Protein AF-A0A5B0W2L2-F1 (afdb_monomer_lite)

Foldseek 3Di:
DPPVVVLVVVLVQLLVLLVVQCVVPNPVRSDLVSSVVSGVDDSVRVCVNAVDSVSSVVSSVVVVVVVVVVD

pLDDT: mean 89.23, std 10.12, range [50.81, 96.88]

Secondary structure (DSSP, 8-state):
--HHHH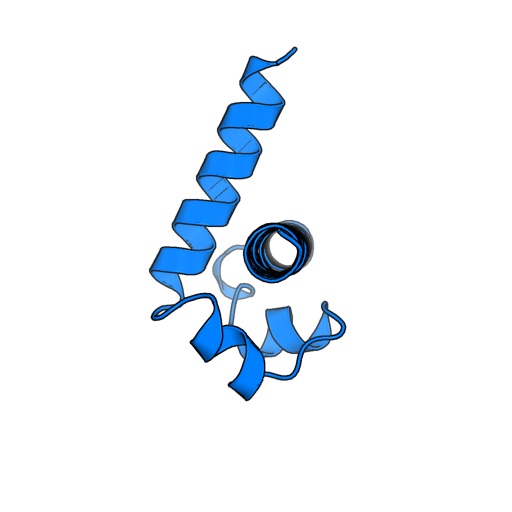HHHHHHHHHHHHHHHHHHHHHHH--HHHHHHHSS--HHHHTTT-SSHHHHHHHHHHHHHHHHHT-

Structure (mmCIF, N/CA/C/O backbone):
data_AF-A0A5B0W2L2-F1
#
_entry.id   AF-A0A5B0W2L2-F1
#
loop_
_atom_site.group_PDB
_atom_site.id
_atom_site.type_symbol
_atom_site.label_atom_id
_atom_site.label_alt_id
_atom_site.label_comp_id
_atom_site.label_asym_id
_atom_site.label_entity_id
_atom_site.label_seq_id
_atom_site.pdbx_PDB_ins_code
_atom_site.Cartn_x
_atom_site.Cartn_y
_atom_site.Cartn_z
_atom_site.occupancy
_atom_site.B_iso_or_equiv
_atom_site.auth_seq_id
_atom_site.auth_comp_id
_atom_site.auth_asym_id
_atom_site.auth_atom_id
_atom_site.pdbx_PDB_model_num
ATOM 1 N N . MET A 1 1 ? 21.350 -15.778 -3.068 1.00 52.97 1 M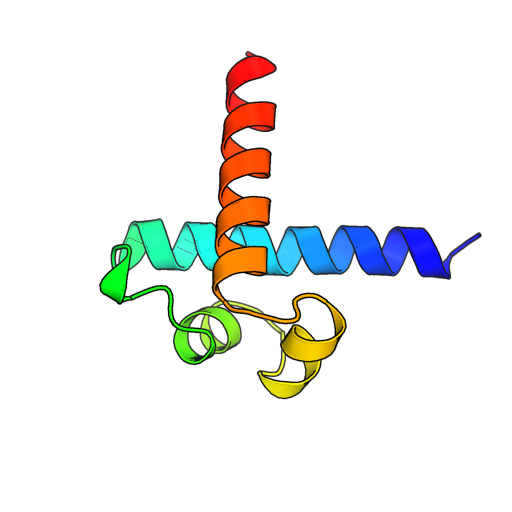ET A N 1
ATOM 2 C CA . MET A 1 1 ? 20.330 -15.618 -4.131 1.00 52.97 1 MET A CA 1
ATOM 3 C C . MET A 1 1 ? 18.867 -15.625 -3.644 1.00 52.97 1 MET A C 1
ATOM 5 O O . MET A 1 1 ? 18.020 -15.269 -4.441 1.00 52.97 1 MET A O 1
ATOM 9 N N . ALA A 1 2 ? 18.532 -15.897 -2.367 1.00 60.25 2 ALA A N 1
ATOM 10 C CA . ALA A 1 2 ? 17.124 -15.925 -1.905 1.00 60.25 2 ALA A CA 1
ATOM 11 C C . ALA A 1 2 ? 16.586 -14.629 -1.241 1.00 60.25 2 ALA A C 1
ATOM 13 O O . ALA A 1 2 ? 15.394 -14.353 -1.321 1.00 60.25 2 ALA A O 1
ATOM 14 N N . LYS A 1 3 ? 17.438 -13.810 -0.599 1.00 62.53 3 LYS A N 1
ATOM 15 C CA . LYS A 1 3 ? 16.973 -12.660 0.214 1.00 62.53 3 LYS A CA 1
ATOM 16 C C . LYS A 1 3 ? 16.314 -11.530 -0.587 1.00 62.53 3 LYS A C 1
ATOM 18 O O . LYS A 1 3 ? 15.379 -10.913 -0.096 1.00 62.53 3 LYS A O 1
ATOM 23 N N . ILE A 1 4 ? 16.813 -11.253 -1.791 1.00 63.56 4 ILE A N 1
ATOM 24 C CA . ILE A 1 4 ? 16.338 -10.129 -2.617 1.00 63.56 4 ILE A CA 1
ATOM 25 C C . ILE A 1 4 ? 14.960 -10.456 -3.209 1.00 63.56 4 ILE A C 1
ATOM 27 O O . ILE A 1 4 ? 14.046 -9.645 -3.115 1.00 63.56 4 ILE A O 1
ATOM 31 N N . VAL A 1 5 ? 14.783 -11.689 -3.704 1.00 64.00 5 VAL A N 1
ATOM 32 C CA . VAL A 1 5 ? 13.510 -12.168 -4.267 1.00 64.00 5 VAL A CA 1
ATOM 33 C C . VAL A 1 5 ? 12.388 -12.149 -3.223 1.00 64.00 5 VAL A C 1
ATOM 35 O O . VAL A 1 5 ? 11.280 -11.722 -3.535 1.00 64.00 5 VAL A O 1
ATOM 38 N N . ASP A 1 6 ? 12.668 -12.541 -1.974 1.00 82.12 6 ASP A N 1
ATOM 39 C CA . ASP A 1 6 ? 11.678 -12.456 -0.887 1.00 82.12 6 ASP A CA 1
ATOM 40 C C . ASP A 1 6 ? 11.291 -10.992 -0.600 1.00 82.12 6 ASP A C 1
ATOM 42 O O . ASP A 1 6 ? 10.117 -10.664 -0.432 1.00 82.12 6 ASP A O 1
ATOM 46 N N . HIS A 1 7 ? 12.259 -10.072 -0.626 1.00 85.69 7 HIS A N 1
ATOM 47 C CA . HIS A 1 7 ? 11.991 -8.658 -0.375 1.00 85.69 7 HIS A CA 1
ATOM 48 C C . HIS A 1 7 ? 11.070 -8.038 -1.438 1.00 85.69 7 HIS A C 1
ATOM 50 O O . HIS A 1 7 ? 10.095 -7.369 -1.089 1.00 85.69 7 HIS A O 1
ATOM 56 N N . ASP A 1 8 ? 11.322 -8.303 -2.720 1.00 88.50 8 ASP A N 1
ATOM 57 C CA . ASP A 1 8 ? 10.490 -7.784 -3.810 1.00 88.50 8 ASP A CA 1
ATOM 58 C C . ASP A 1 8 ? 9.094 -8.416 -3.820 1.00 88.50 8 ASP A C 1
ATOM 60 O O . ASP A 1 8 ? 8.097 -7.706 -3.968 1.00 88.50 8 ASP A O 1
ATOM 64 N N . GLN A 1 9 ? 8.983 -9.723 -3.556 1.00 90.62 9 GLN A N 1
ATOM 65 C CA . GLN A 1 9 ? 7.681 -10.383 -3.415 1.00 90.62 9 GLN A CA 1
ATOM 66 C C . GLN A 1 9 ? 6.870 -9.829 -2.240 1.00 90.62 9 GLN A C 1
ATOM 68 O O . GLN A 1 9 ? 5.652 -9.674 -2.339 1.00 90.62 9 GLN A O 1
ATOM 73 N N . ARG A 1 10 ? 7.516 -9.508 -1.115 1.00 92.69 10 ARG A N 1
ATOM 74 C CA . ARG A 1 10 ? 6.831 -8.888 0.028 1.00 92.69 10 ARG A CA 1
ATOM 75 C C . ARG A 1 10 ? 6.361 -7.477 -0.289 1.00 92.69 10 ARG A C 1
ATOM 77 O O . ARG A 1 10 ? 5.210 -7.163 0.003 1.00 92.69 10 ARG A O 1
ATOM 84 N N . ARG A 1 11 ? 7.193 -6.661 -0.945 1.00 93.81 11 ARG A N 1
ATOM 85 C CA . ARG A 1 11 ? 6.781 -5.333 -1.432 1.00 93.81 11 ARG A CA 1
ATOM 86 C C . ARG A 1 11 ? 5.575 -5.431 -2.360 1.00 93.81 11 ARG A C 1
ATOM 88 O O . ARG A 1 11 ? 4.638 -4.653 -2.203 1.00 93.81 11 ARG A O 1
ATOM 95 N N . LEU A 1 12 ? 5.568 -6.417 -3.260 1.00 94.50 12 LEU A N 1
ATOM 96 C CA . LEU A 1 12 ? 4.446 -6.673 -4.159 1.00 94.50 12 LEU A CA 1
ATOM 97 C C . LEU A 1 12 ? 3.161 -7.003 -3.385 1.00 94.50 12 LEU A C 1
ATOM 99 O O . LEU A 1 12 ? 2.134 -6.378 -3.625 1.00 94.50 12 LEU A O 1
ATOM 103 N N . ARG A 1 13 ? 3.221 -7.922 -2.411 1.00 94.50 13 ARG A N 1
ATOM 104 C CA . ARG A 1 13 ? 2.052 -8.303 -1.596 1.00 94.50 13 ARG A CA 1
ATOM 105 C C . ARG A 1 13 ? 1.469 -7.131 -0.809 1.00 94.50 13 ARG A C 1
ATOM 107 O O . ARG A 1 13 ? 0.249 -6.985 -0.745 1.00 94.50 13 ARG A O 1
ATOM 114 N N . ILE A 1 14 ? 2.328 -6.291 -0.231 1.00 95.06 14 ILE A N 1
ATOM 115 C CA . ILE A 1 14 ? 1.894 -5.088 0.490 1.00 95.06 14 ILE A CA 1
ATOM 116 C C . ILE A 1 14 ? 1.218 -4.111 -0.483 1.00 95.06 14 ILE A C 1
ATOM 118 O O . ILE A 1 14 ? 0.132 -3.619 -0.196 1.00 95.06 14 ILE A O 1
ATOM 122 N N . ALA A 1 15 ? 1.807 -3.878 -1.658 1.00 95.75 15 ALA A N 1
ATOM 123 C CA . ALA A 1 15 ? 1.226 -3.012 -2.683 1.00 95.75 15 ALA A CA 1
ATOM 124 C C . ALA A 1 15 ? -0.131 -3.522 -3.195 1.00 95.75 15 ALA A C 1
ATOM 126 O O . ALA A 1 15 ? -1.062 -2.748 -3.400 1.00 95.75 15 ALA A O 1
ATOM 127 N N . GLU A 1 16 ? -0.288 -4.834 -3.359 1.00 95.69 16 GLU A N 1
ATOM 128 C CA . GLU A 1 16 ? -1.569 -5.425 -3.743 1.00 95.69 16 GLU A CA 1
ATOM 129 C C . GLU A 1 16 ? -2.645 -5.227 -2.676 1.00 95.69 16 GLU A C 1
ATOM 131 O O . GLU A 1 16 ? -3.783 -4.906 -3.019 1.00 95.69 16 GLU A O 1
ATOM 136 N N . ALA A 1 17 ? -2.297 -5.366 -1.394 1.00 96.25 17 ALA A N 1
ATOM 137 C CA . ALA A 1 17 ? -3.209 -5.038 -0.303 1.00 96.25 17 ALA A CA 1
ATOM 138 C C . ALA A 1 17 ? -3.589 -3.553 -0.316 1.00 96.25 17 ALA A C 1
ATOM 140 O O . ALA A 1 17 ? -4.770 -3.226 -0.223 1.00 96.25 17 ALA A O 1
ATOM 141 N N . THR A 1 18 ? -2.627 -2.657 -0.545 1.00 96.44 18 THR A N 1
ATOM 142 C CA . THR A 1 18 ? -2.884 -1.220 -0.719 1.00 96.44 18 THR A CA 1
ATOM 143 C C . THR A 1 18 ? -3.903 -0.947 -1.817 1.00 96.44 18 THR A C 1
ATOM 145 O O . THR A 1 18 ? -4.872 -0.223 -1.593 1.00 96.44 18 THR A O 1
ATOM 148 N N . LEU A 1 19 ? -3.749 -1.570 -2.987 1.00 96.56 19 LEU A N 1
ATOM 149 C CA . LEU A 1 19 ? -4.700 -1.421 -4.089 1.00 96.56 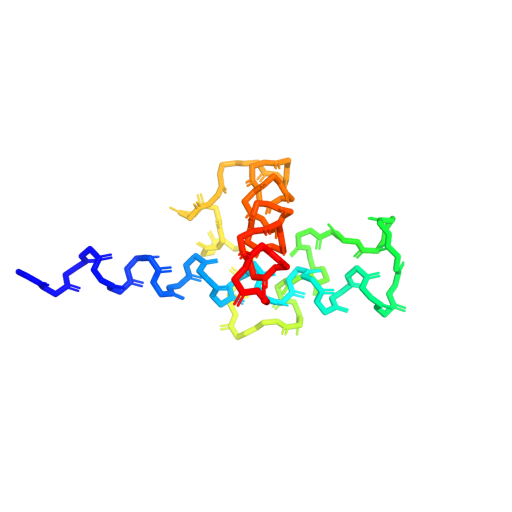19 LEU A CA 1
ATOM 150 C C . LEU A 1 19 ? -6.091 -1.970 -3.737 1.00 96.56 19 LEU A C 1
ATOM 152 O O . LEU A 1 19 ? -7.095 -1.375 -4.135 1.00 96.56 19 LEU A O 1
ATOM 156 N N . ARG A 1 20 ? -6.179 -3.066 -2.968 1.00 96.38 20 ARG A N 1
ATOM 157 C CA . ARG A 1 20 ? -7.463 -3.586 -2.467 1.00 96.38 20 ARG A CA 1
ATOM 158 C C . ARG A 1 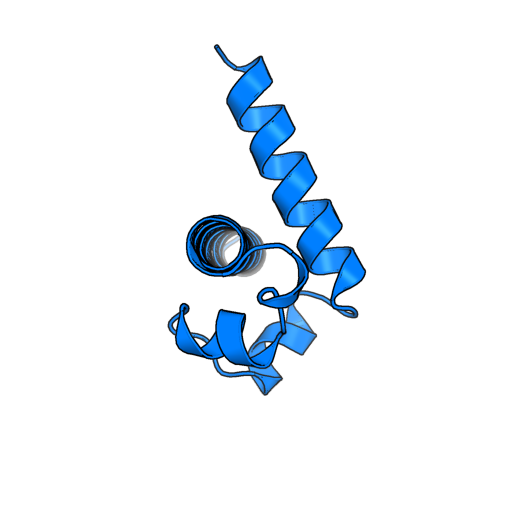20 ? -8.136 -2.604 -1.514 1.00 96.38 20 ARG A C 1
ATOM 160 O O . ARG A 1 20 ? -9.318 -2.325 -1.709 1.00 96.38 20 ARG A O 1
ATOM 167 N N . VAL A 1 21 ? -7.395 -2.031 -0.565 1.00 96.88 21 VAL A N 1
ATOM 168 C CA . VAL A 1 21 ? -7.920 -1.009 0.352 1.00 96.88 21 VAL A CA 1
ATOM 169 C C . VAL A 1 21 ? -8.403 0.213 -0.421 1.00 96.88 21 VAL A C 1
ATOM 171 O O . VAL A 1 21 ? -9.535 0.637 -0.216 1.00 96.88 21 VAL A O 1
ATOM 174 N N . ILE A 1 22 ? -7.606 0.741 -1.356 1.00 96.44 22 ILE A N 1
ATOM 175 C CA . ILE A 1 22 ? -7.999 1.894 -2.183 1.00 96.44 22 ILE A CA 1
ATOM 176 C C . ILE A 1 22 ? -9.288 1.591 -2.953 1.00 96.44 22 ILE A C 1
ATOM 178 O O . ILE A 1 22 ? -10.188 2.425 -3.009 1.00 96.44 22 ILE A O 1
ATOM 182 N N . ARG A 1 23 ? -9.411 0.387 -3.522 1.00 96.00 23 ARG A N 1
ATOM 183 C CA . ARG A 1 23 ? -10.608 -0.019 -4.267 1.00 96.00 23 ARG A CA 1
ATOM 184 C C . ARG A 1 23 ? -11.855 -0.114 -3.382 1.00 96.00 23 ARG A C 1
ATOM 186 O O . ARG A 1 23 ? -12.946 0.157 -3.868 1.00 96.00 23 ARG A O 1
ATOM 193 N N . GLN A 1 24 ? -11.708 -0.530 -2.125 1.00 96.44 24 GLN A N 1
ATOM 194 C CA . GLN A 1 24 ? -12.830 -0.736 -1.202 1.00 96.44 24 GLN A CA 1
ATOM 195 C C . GLN A 1 24 ? -13.211 0.531 -0.421 1.00 96.44 24 GLN A C 1
ATOM 197 O O . GLN A 1 24 ? -14.388 0.771 -0.179 1.00 96.44 24 GLN A O 1
ATOM 202 N N . GLN A 1 25 ? -12.222 1.323 -0.006 1.00 95.81 25 GLN A N 1
ATOM 203 C CA . GLN A 1 25 ? -12.368 2.413 0.968 1.00 95.81 25 GLN A CA 1
ATOM 204 C C . GLN A 1 25 ? -11.934 3.781 0.409 1.00 95.81 25 GLN A C 1
ATOM 206 O O . GLN A 1 25 ? -11.969 4.789 1.116 1.00 95.81 25 GLN A O 1
ATOM 211 N N . GLY A 1 26 ? -11.513 3.835 -0.858 1.00 94.94 26 GLY A N 1
ATOM 212 C CA . GLY A 1 26 ? -10.982 5.038 -1.494 1.00 94.94 26 GLY A CA 1
ATOM 213 C C . GLY A 1 26 ? -9.588 5.426 -0.993 1.00 94.94 26 GLY A C 1
ATOM 214 O O . GLY A 1 26 ? -9.003 4.786 -0.117 1.00 94.94 26 GLY A O 1
ATOM 215 N N . MET A 1 27 ? -9.052 6.523 -1.538 1.00 93.00 27 MET A N 1
ATOM 216 C CA . MET A 1 27 ? -7.718 7.029 -1.176 1.00 93.00 27 MET A CA 1
ATOM 217 C C . MET A 1 27 ? -7.614 7.405 0.308 1.00 93.00 27 MET A C 1
ATOM 219 O O . MET A 1 27 ? -6.611 7.104 0.945 1.00 93.00 27 MET A O 1
ATOM 223 N N . ASN A 1 28 ? -8.673 7.983 0.886 1.00 93.12 28 ASN A N 1
ATOM 224 C CA . ASN A 1 28 ? -8.708 8.331 2.312 1.00 93.12 28 ASN A CA 1
ATOM 225 C C . ASN A 1 28 ? -8.644 7.090 3.220 1.00 93.12 28 ASN A C 1
ATOM 227 O O . ASN A 1 28 ? -8.160 7.172 4.346 1.00 93.12 28 ASN A O 1
ATOM 231 N N . GLY A 1 29 ? -9.113 5.938 2.731 1.00 93.62 29 GLY A N 1
ATOM 232 C CA . GLY A 1 29 ? -9.056 4.666 3.445 1.00 93.62 29 GLY A CA 1
ATOM 233 C C . GLY A 1 29 ? -7.701 3.963 3.364 1.00 93.62 29 GLY A C 1
ATOM 234 O O . GLY A 1 29 ? -7.471 3.031 4.132 1.00 93.62 29 GLY A O 1
ATOM 235 N N . ALA A 1 30 ? -6.785 4.408 2.496 1.00 94.06 30 ALA A N 1
ATOM 236 C CA . ALA A 1 30 ? -5.473 3.799 2.251 1.00 94.06 30 ALA A CA 1
ATOM 237 C C . ALA A 1 30 ? -4.440 4.106 3.350 1.00 94.06 30 ALA A C 1
ATOM 239 O O . ALA A 1 30 ? -3.295 4.464 3.084 1.00 94.06 30 ALA A O 1
ATOM 240 N N . THR A 1 31 ? -4.852 3.976 4.608 1.00 92.75 31 THR A N 1
ATOM 241 C CA . THR A 1 31 ? -3.979 4.165 5.764 1.00 92.75 31 THR A CA 1
ATOM 242 C C . THR A 1 31 ? -3.124 2.925 5.996 1.00 92.75 31 THR A C 1
ATOM 244 O O . THR A 1 31 ? -3.565 1.797 5.770 1.00 92.75 31 THR A O 1
ATOM 247 N N . VAL A 1 32 ? -1.919 3.106 6.542 1.00 90.56 32 VAL A N 1
ATOM 248 C CA . VAL A 1 32 ? -1.019 1.988 6.894 1.00 90.56 32 VAL A CA 1
ATOM 249 C C . VAL A 1 32 ? -1.706 0.960 7.805 1.00 90.56 32 VAL A C 1
ATOM 251 O O . VAL A 1 32 ? -1.461 -0.235 7.677 1.00 90.56 32 VAL A O 1
ATOM 254 N N . ARG A 1 33 ? -2.610 1.402 8.692 1.00 92.06 33 ARG A N 1
ATOM 255 C CA . ARG A 1 33 ? -3.405 0.507 9.545 1.00 92.06 33 ARG A CA 1
ATOM 256 C C . ARG A 1 33 ? -4.337 -0.375 8.718 1.00 92.06 33 ARG A C 1
ATOM 258 O O . ARG A 1 33 ? -4.301 -1.587 8.884 1.00 92.06 33 ARG A O 1
ATOM 265 N N . ASN A 1 34 ? -5.142 0.219 7.841 1.00 94.50 34 ASN A N 1
ATOM 266 C CA . ASN A 1 34 ? -6.102 -0.536 7.037 1.00 94.50 34 ASN A CA 1
ATOM 267 C C . ASN A 1 34 ? -5.382 -1.490 6.076 1.00 94.50 34 ASN A C 1
ATOM 269 O O . ASN A 1 34 ? -5.815 -2.620 5.888 1.00 94.50 34 ASN A O 1
ATOM 273 N N . ILE A 1 35 ? -4.238 -1.072 5.531 1.00 94.12 35 ILE A N 1
ATOM 274 C CA . ILE A 1 35 ? -3.395 -1.911 4.669 1.00 94.12 35 ILE A CA 1
ATOM 275 C C . ILE A 1 35 ? -2.811 -3.095 5.449 1.00 94.12 35 ILE A C 1
ATOM 277 O O . ILE A 1 35 ? -2.815 -4.220 4.955 1.00 94.12 35 ILE A O 1
ATOM 281 N N . ALA A 1 36 ? -2.346 -2.871 6.679 1.00 92.00 36 ALA A N 1
ATOM 282 C CA . ALA A 1 36 ? -1.883 -3.944 7.556 1.00 92.00 36 ALA A CA 1
ATOM 283 C C . ALA A 1 36 ? -3.015 -4.904 7.964 1.00 92.00 36 ALA A C 1
ATOM 285 O O . ALA A 1 36 ? -2.750 -6.068 8.203 1.00 92.00 36 ALA A O 1
ATOM 286 N N . GLN A 1 37 ? -4.269 -4.446 8.040 1.00 92.19 37 GLN A N 1
ATOM 287 C CA . GLN A 1 37 ? -5.420 -5.322 8.305 1.00 92.19 37 GLN A CA 1
ATOM 288 C C . GLN A 1 37 ? -5.853 -6.125 7.069 1.00 92.19 37 GLN A C 1
ATOM 290 O O . GLN A 1 37 ? -6.299 -7.258 7.203 1.00 92.19 37 GLN A O 1
ATOM 295 N N . GLU A 1 38 ? -5.716 -5.546 5.876 1.00 92.50 38 GLU A N 1
ATOM 296 C CA . GLU A 1 38 ? -6.027 -6.179 4.582 1.00 92.50 38 GLU A CA 1
ATOM 297 C C . GLU A 1 38 ? -4.897 -7.100 4.075 1.00 92.50 38 GLU A C 1
ATOM 299 O O . GLU A 1 38 ? -5.028 -7.795 3.061 1.00 92.50 38 GLU A O 1
ATOM 304 N N . SER A 1 39 ? -3.749 -7.082 4.750 1.00 87.81 39 SER A N 1
ATOM 305 C CA . SER A 1 39 ? -2.589 -7.905 4.429 1.00 87.81 39 SER A CA 1
ATOM 306 C C . SER A 1 39 ? -2.211 -8.788 5.611 1.00 87.81 39 SER A C 1
ATOM 308 O O . SER A 1 39 ? -2.473 -8.449 6.755 1.00 87.81 39 SER A O 1
ATOM 310 N N . ASP A 1 40 ? -1.511 -9.892 5.365 1.00 85.06 40 ASP A N 1
ATOM 311 C CA . ASP A 1 40 ? -0.968 -10.731 6.446 1.00 85.06 40 ASP A CA 1
ATOM 312 C C . ASP A 1 40 ? 0.291 -10.115 7.101 1.00 85.06 40 ASP A C 1
ATOM 314 O O . ASP A 1 40 ? 1.147 -10.828 7.631 1.00 85.06 40 ASP A O 1
ATOM 318 N N . PHE A 1 41 ? 0.468 -8.788 7.022 1.00 87.62 41 PHE A N 1
ATOM 319 C CA . PHE A 1 41 ? 1.646 -8.086 7.529 1.00 87.62 41 PHE A CA 1
ATOM 320 C C . PHE A 1 41 ? 1.333 -7.265 8.775 1.00 87.62 41 PHE A C 1
ATOM 322 O O . PHE A 1 41 ? 0.391 -6.481 8.836 1.00 87.62 41 PHE A O 1
ATOM 329 N N . LEU A 1 42 ? 2.231 -7.354 9.754 1.00 87.44 42 LEU A N 1
ATOM 330 C CA . LEU A 1 42 ? 2.235 -6.449 10.897 1.00 87.44 42 LEU A CA 1
ATOM 331 C C . LEU A 1 42 ? 2.586 -5.021 10.452 1.00 87.44 42 LEU A C 1
ATOM 333 O O . LEU A 1 42 ? 3.494 -4.815 9.645 1.00 87.44 42 LEU A O 1
ATOM 337 N N . LEU A 1 43 ? 1.956 -4.024 11.077 1.00 86.62 43 LEU A N 1
ATOM 338 C CA . LEU A 1 43 ? 2.207 -2.600 10.810 1.00 86.62 43 LEU A CA 1
ATOM 339 C C . LEU A 1 43 ? 3.699 -2.230 10.917 1.00 86.62 43 LEU A C 1
ATOM 341 O O . LEU A 1 43 ? 4.230 -1.495 10.087 1.00 86.62 43 LEU A O 1
ATOM 345 N N . GLY A 1 44 ? 4.392 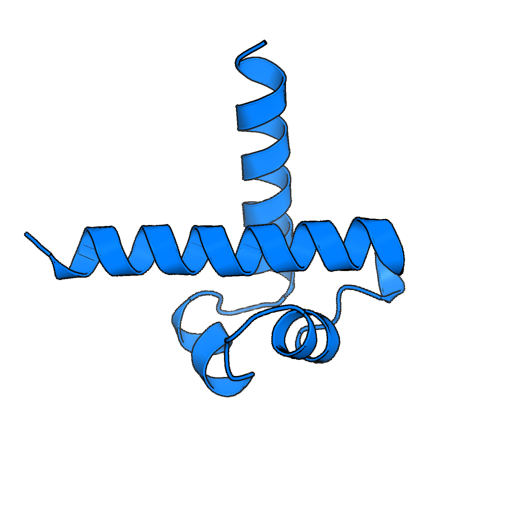-2.763 11.929 1.00 87.06 44 GLY A N 1
ATOM 346 C CA . GLY A 1 44 ? 5.830 -2.548 12.111 1.00 87.06 44 GLY A CA 1
ATOM 347 C C . GLY A 1 44 ? 6.671 -3.168 10.994 1.00 87.06 44 GLY A C 1
ATOM 348 O O . GLY A 1 44 ? 7.657 -2.572 10.572 1.00 87.06 44 GLY A O 1
ATOM 349 N N . ALA A 1 45 ? 6.241 -4.313 10.454 1.00 86.62 45 ALA A N 1
ATOM 350 C CA . ALA A 1 45 ? 6.951 -4.992 9.378 1.00 86.62 45 ALA A CA 1
ATOM 351 C C . ALA A 1 45 ? 6.902 -4.196 8.067 1.00 86.62 45 ALA A C 1
ATOM 353 O O . ALA A 1 45 ? 7.881 -4.182 7.328 1.00 86.62 45 ALA A O 1
ATOM 354 N N . MET A 1 46 ? 5.804 -3.481 7.801 1.00 88.19 46 MET A N 1
ATOM 355 C CA . MET A 1 46 ? 5.666 -2.651 6.599 1.00 88.19 46 MET A CA 1
ATOM 356 C C . MET A 1 46 ? 6.719 -1.538 6.511 1.00 88.19 46 MET A C 1
ATOM 358 O O . MET A 1 46 ? 7.188 -1.245 5.413 1.00 88.19 46 MET A O 1
ATOM 362 N N 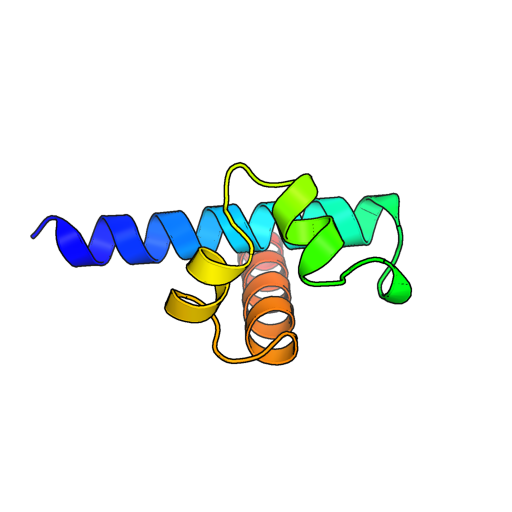. ARG A 1 47 ? 7.154 -0.978 7.652 1.00 87.12 47 ARG A N 1
ATOM 363 C CA . ARG A 1 47 ? 8.202 0.060 7.703 1.00 87.12 47 ARG A CA 1
ATOM 364 C C . ARG A 1 47 ? 9.568 -0.428 7.219 1.00 87.12 47 ARG A C 1
ATOM 366 O O . ARG A 1 47 ? 10.397 0.386 6.828 1.00 87.12 47 ARG A O 1
ATOM 373 N N . HIS A 1 48 ? 9.810 -1.741 7.228 1.00 90.31 48 HIS A N 1
ATOM 374 C CA . HIS A 1 48 ? 11.027 -2.316 6.651 1.00 90.31 48 HIS A CA 1
ATOM 375 C C . HIS A 1 48 ? 11.004 -2.328 5.117 1.00 90.31 48 HIS A C 1
ATOM 377 O O . HIS A 1 48 ? 12.062 -2.396 4.501 1.00 90.31 48 HIS A O 1
ATOM 383 N N . TYR A 1 49 ? 9.817 -2.248 4.505 1.00 91.69 49 TYR A N 1
ATOM 384 C CA . TYR A 1 49 ? 9.634 -2.301 3.053 1.00 91.69 49 TYR A CA 1
ATOM 385 C C . TYR A 1 49 ? 9.358 -0.927 2.433 1.00 91.69 49 TYR A C 1
ATOM 387 O O . TYR A 1 49 ? 9.764 -0.682 1.296 1.00 91.69 49 TYR A O 1
ATOM 395 N N . PHE A 1 50 ? 8.671 -0.049 3.168 1.00 92.88 50 PHE A N 1
ATOM 396 C CA . PHE A 1 50 ? 8.304 1.298 2.738 1.00 92.88 50 PHE A CA 1
ATOM 397 C C . PHE A 1 50 ? 8.530 2.284 3.881 1.00 92.88 50 PHE A C 1
ATOM 399 O O . PHE A 1 50 ? 8.002 2.104 4.979 1.00 92.88 50 PHE A O 1
ATOM 406 N N . SER A 1 51 ? 9.330 3.319 3.627 1.00 90.88 51 SER A N 1
ATOM 407 C CA . SER A 1 51 ? 9.695 4.312 4.639 1.00 90.88 51 SER A CA 1
ATOM 408 C C . SER A 1 51 ? 8.529 5.243 4.968 1.00 90.88 51 SER A C 1
ATOM 410 O O . SER A 1 51 ? 8.351 5.621 6.128 1.00 90.88 51 SER A O 1
ATOM 412 N N . THR A 1 52 ? 7.706 5.560 3.969 1.00 91.81 52 THR A N 1
ATOM 413 C CA . THR A 1 52 ? 6.517 6.405 4.101 1.00 91.81 52 THR A CA 1
ATOM 414 C C . THR A 1 52 ? 5.284 5.760 3.466 1.00 91.81 52 THR A C 1
ATOM 416 O O . THR A 1 52 ? 5.376 4.793 2.707 1.00 91.81 52 THR A O 1
ATOM 419 N N . GLN A 1 53 ? 4.101 6.293 3.795 1.00 90.31 53 GLN A N 1
ATOM 420 C CA . GLN A 1 53 ? 2.867 5.906 3.110 1.00 90.31 53 GLN A CA 1
ATOM 421 C C . GLN A 1 53 ? 2.930 6.295 1.628 1.00 90.31 53 GLN A C 1
ATOM 423 O O . GLN A 1 53 ? 2.517 5.502 0.788 1.00 90.31 53 GLN A O 1
ATOM 428 N N . ASP A 1 54 ? 3.504 7.454 1.309 1.00 92.81 54 ASP A N 1
ATOM 429 C CA . ASP A 1 54 ? 3.639 7.929 -0.068 1.00 92.81 54 ASP A CA 1
ATOM 430 C C . ASP A 1 54 ? 4.511 6.984 -0.905 1.00 92.81 54 ASP A C 1
ATOM 432 O O . ASP A 1 54 ? 4.082 6.582 -1.982 1.00 92.81 54 ASP A O 1
ATOM 436 N N . ASP A 1 55 ? 5.634 6.484 -0.370 1.00 94.75 55 ASP A N 1
ATOM 437 C CA . ASP A 1 55 ? 6.470 5.479 -1.058 1.00 94.75 55 ASP A CA 1
ATOM 438 C C . ASP A 1 55 ? 5.677 4.217 -1.434 1.00 94.75 55 ASP A C 1
ATOM 440 O O . ASP A 1 55 ? 5.897 3.598 -2.481 1.00 94.75 55 ASP A O 1
ATOM 444 N N . LEU A 1 56 ? 4.762 3.802 -0.554 1.00 94.75 56 LEU A N 1
ATOM 445 C CA . LEU A 1 56 ? 3.897 2.652 -0.782 1.00 94.75 56 LEU A CA 1
ATOM 446 C C . LEU A 1 56 ? 2.835 2.957 -1.842 1.00 94.75 56 LEU A C 1
ATOM 448 O O . LEU A 1 56 ? 2.597 2.122 -2.721 1.00 94.75 56 LEU A O 1
ATOM 452 N N . ILE A 1 57 ? 2.206 4.131 -1.786 1.00 94.44 57 ILE A N 1
ATOM 453 C CA . ILE A 1 57 ? 1.232 4.555 -2.796 1.00 94.44 57 ILE A CA 1
ATOM 454 C C . ILE A 1 57 ? 1.910 4.665 -4.165 1.00 94.44 57 ILE A C 1
ATOM 456 O O . ILE A 1 57 ? 1.415 4.077 -5.127 1.00 94.44 57 ILE A O 1
ATOM 460 N N . ASP A 1 58 ? 3.070 5.309 -4.255 1.00 95.81 58 ASP A N 1
ATOM 461 C CA . ASP A 1 58 ? 3.829 5.475 -5.495 1.00 95.81 58 ASP A CA 1
ATOM 462 C C . ASP A 1 58 ? 4.227 4.132 -6.104 1.00 95.81 58 ASP A C 1
ATOM 464 O O . ASP A 1 58 ? 4.033 3.891 -7.303 1.00 95.81 58 ASP A O 1
ATOM 468 N N . PHE A 1 59 ? 4.729 3.211 -5.278 1.00 96.12 59 PHE A N 1
ATOM 469 C CA . PHE A 1 59 ? 5.030 1.854 -5.721 1.00 96.12 59 PHE A CA 1
ATOM 470 C C . PHE A 1 59 ? 3.775 1.139 -6.240 1.00 96.12 59 PHE A C 1
ATOM 472 O O . PHE A 1 59 ? 3.814 0.527 -7.308 1.00 96.12 59 PHE A O 1
ATOM 479 N N . SER A 1 60 ? 2.657 1.249 -5.522 1.00 95.50 60 SER A N 1
ATOM 480 C CA . SER A 1 60 ? 1.384 0.624 -5.902 1.00 95.50 60 SER A CA 1
ATOM 481 C C . SER A 1 60 ? 0.844 1.188 -7.220 1.00 95.50 60 SER A C 1
ATOM 483 O O . SER A 1 60 ? 0.406 0.435 -8.088 1.00 95.50 60 SER A O 1
ATOM 485 N N . MET A 1 61 ? 0.930 2.504 -7.420 1.00 94.31 61 MET A N 1
ATOM 486 C CA . MET A 1 61 ? 0.495 3.166 -8.652 1.00 94.31 61 MET A CA 1
ATOM 487 C C . MET A 1 61 ? 1.392 2.818 -9.838 1.00 94.31 61 MET A C 1
ATOM 489 O O . MET A 1 61 ? 0.904 2.650 -10.957 1.00 94.31 61 MET A O 1
ATOM 493 N N . ARG A 1 62 ? 2.702 2.679 -9.622 1.00 95.06 62 ARG A N 1
ATOM 494 C CA . ARG A 1 62 ? 3.619 2.183 -10.653 1.00 95.06 62 ARG A CA 1
ATOM 495 C C . ARG A 1 62 ? 3.279 0.749 -11.061 1.00 95.06 62 ARG A C 1
ATOM 497 O O . ARG A 1 62 ? 3.198 0.490 -12.255 1.00 95.06 62 ARG A O 1
ATOM 504 N N . LEU A 1 63 ? 2.973 -0.127 -10.104 1.00 93.81 63 LEU A N 1
ATOM 505 C CA . LEU A 1 63 ? 2.540 -1.498 -10.389 1.00 93.81 63 LEU A CA 1
ATOM 506 C C . LEU A 1 63 ? 1.263 -1.535 -11.246 1.00 93.81 63 LEU A C 1
ATOM 508 O O . LEU A 1 63 ? 1.157 -2.343 -12.167 1.00 93.81 63 LEU A O 1
ATOM 512 N N . VAL A 1 64 ? 0.295 -0.651 -10.976 1.00 93.69 64 VAL A N 1
ATOM 513 C CA . VAL A 1 64 ? -0.915 -0.522 -11.809 1.00 93.69 64 VAL A CA 1
ATOM 514 C C . VAL A 1 64 ? -0.564 -0.073 -13.224 1.00 93.69 64 VAL A C 1
ATOM 516 O O . VAL A 1 64 ? -1.059 -0.673 -14.176 1.00 93.69 64 VAL A O 1
ATOM 519 N N . LYS A 1 65 ? 0.291 0.948 -13.372 1.00 93.44 65 LYS A N 1
ATOM 520 C CA . LYS A 1 65 ? 0.741 1.433 -14.686 1.00 93.44 65 LYS A CA 1
ATOM 521 C C . LYS A 1 65 ? 1.417 0.321 -15.480 1.00 93.44 65 LYS A C 1
ATOM 523 O O . LYS A 1 65 ? 0.998 0.063 -16.600 1.00 93.44 65 LYS A O 1
ATOM 528 N N . GLU A 1 66 ? 2.378 -0.374 -14.875 1.00 91.94 66 GLU A N 1
ATOM 529 C CA . GLU A 1 66 ? 3.091 -1.495 -15.497 1.00 91.94 66 GLU A CA 1
ATOM 530 C C . GLU A 1 66 ? 2.114 -2.584 -15.964 1.00 91.94 66 GLU A C 1
ATOM 532 O O . GLU A 1 66 ? 2.143 -2.988 -17.125 1.00 91.94 66 GLU A O 1
ATOM 537 N N . ARG A 1 67 ? 1.170 -2.997 -15.107 1.00 90.19 67 ARG A N 1
ATOM 538 C CA . ARG A 1 67 ? 0.145 -3.995 -15.460 1.00 90.19 67 ARG A CA 1
ATOM 539 C C . ARG A 1 67 ? -0.808 -3.519 -16.558 1.00 90.19 67 ARG A C 1
ATOM 541 O O . ARG A 1 67 ? -1.259 -4.332 -17.357 1.00 90.19 67 ARG A O 1
ATOM 548 N N . ALA A 1 68 ? -1.128 -2.228 -16.598 1.00 89.81 68 ALA A N 1
ATOM 549 C CA . ALA A 1 68 ? -2.003 -1.652 -17.614 1.00 89.81 68 ALA A CA 1
ATOM 550 C C . ALA A 1 68 ? -1.314 -1.523 -18.982 1.00 89.81 68 ALA A C 1
ATOM 552 O O . ALA A 1 68 ? -1.983 -1.664 -20.000 1.00 89.81 68 ALA A O 1
ATOM 553 N N . THR A 1 69 ? -0.000 -1.279 -19.007 1.00 83.06 69 THR A N 1
ATOM 554 C CA . THR A 1 69 ? 0.802 -1.162 -20.238 1.00 83.06 69 THR A CA 1
ATOM 555 C C . THR A 1 69 ? 1.199 -2.499 -20.860 1.00 83.06 69 THR A C 1
ATOM 557 O O . THR A 1 69 ? 1.619 -2.523 -22.008 1.00 83.06 69 THR A O 1
ATOM 560 N N . VAL A 1 70 ? 1.072 -3.605 -20.123 1.00 74.50 70 VAL A N 1
ATOM 561 C CA . VAL A 1 70 ? 1.353 -4.972 -20.612 1.00 74.50 70 VAL A CA 1
ATOM 562 C C . VAL A 1 70 ? 0.112 -5.596 -21.291 1.00 74.50 70 VAL A C 1
ATOM 564 O O . VAL A 1 70 ? 0.076 -6.795 -21.552 1.00 74.50 70 VAL A O 1
ATOM 567 N N . ARG A 1 71 ? -0.919 -4.789 -21.578 1.00 50.81 71 ARG A N 1
ATOM 568 C CA . ARG A 1 71 ? -2.108 -5.199 -22.339 1.00 50.81 71 ARG A CA 1
ATOM 569 C C . ARG A 1 71 ? -1.892 -5.164 -23.842 1.00 50.81 71 ARG A C 1
ATOM 571 O O . ARG A 1 71 ? -1.290 -4.181 -24.320 1.00 50.81 71 ARG A O 1
#

Radius of gyration: 12.0 Å; chains: 1; bounding box: 33×24×34 Å

Sequence (71 aa):
MAKIVDHDQRRLRIAEATLRVIRQQGMNGATVRNIAQESDFLLGAMRHYFSTQDDLIDFSMRLVKERATVR